Protein AF-A0A382YNC3-F1 (afdb_monomer)

Foldseek 3Di:
DVVQVPDPQHALQAAPFEEEEEEADDDPVVVVVVQVVQVSSNYHYDYHYCVRQVDPHPDDPVVVVVVVVVGGPYYHYDDD

Secondary structure (DSSP, 8-state):
-TGGGT-SS---TTTT-EEEEEESS--HHHHHHHHHHHHHTT-EEEEEEHHHH-BTTTB-HHHHHHHHHTTEEEEEEE--

InterPro domains:
  IPR006132 Aspartate/ornithine carbamoyltransferase, carbamoyl-P binding [PF02729] (11-80)
  IPR036901 Aspartate/ornithine carbamoyltransferase superfamily [G3DSA:3.40.50.1370] (4-80)
  IPR036901 Aspartate/ornithine carbamoyltransferase superfamily [SSF53671] (9-80)

Solvent-accessible surface area (backbone atoms only — not comparable to full-atom values): 4656 Å² total; per-residue (Å²): 114,73,66,55,76,72,43,95,75,45,75,54,84,32,57,92,30,33,29,40,39,39,30,66,58,94,48,71,66,64,49,54,55,50,43,51,50,31,46,59,21,43,21,45,59,42,84,42,51,38,89,78,64,32,70,77,75,76,40,50,63,65,61,53,50,56,57,50,55,78,70,23,80,44,77,47,76,45,73,136

pLDDT: mean 90.24, std 9.55, range [55.84, 98.19]

Structure (mmCIF, N/CA/C/O backbone):
data_AF-A0A382YNC3-F1
#
_entry.id   AF-A0A382YNC3-F1
#
loop_
_atom_site.group_PDB
_atom_site.id
_atom_site.type_symbol
_atom_site.label_atom_id
_atom_site.label_alt_id
_atom_site.label_comp_id
_atom_site.label_asym_id
_atom_site.label_entity_id
_atom_site.label_seq_id
_atom_site.pdbx_PDB_ins_code
_atom_site.Cartn_x
_atom_site.Cartn_y
_atom_site.Cartn_z
_atom_site.occupancy
_atom_site.B_iso_or_equiv
_atom_site.auth_seq_id
_atom_site.auth_comp_id
_atom_site.auth_asym_id
_atom_site.auth_atom_id
_atom_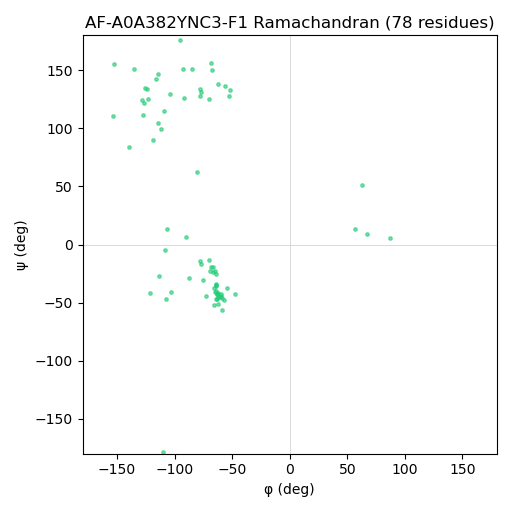site.pdbx_PDB_model_num
ATOM 1 N N . VAL A 1 1 ? 17.060 -8.063 1.985 1.00 55.84 1 VAL A N 1
ATOM 2 C CA . VAL A 1 1 ? 15.963 -7.075 2.199 1.00 55.84 1 VAL A CA 1
ATOM 3 C C . VAL A 1 1 ? 16.526 -5.676 2.405 1.00 55.84 1 VAL A C 1
ATOM 5 O O . VAL A 1 1 ? 16.106 -4.787 1.685 1.00 55.84 1 VAL A O 1
ATOM 8 N N . LEU A 1 2 ? 17.494 -5.476 3.311 1.00 59.91 2 LEU A N 1
ATOM 9 C CA . LEU A 1 2 ? 18.186 -4.183 3.455 1.00 59.91 2 LEU A CA 1
ATOM 10 C C . LEU A 1 2 ? 19.002 -3.793 2.211 1.00 59.91 2 LEU A C 1
ATOM 12 O O . LEU A 1 2 ? 19.027 -2.620 1.863 1.00 59.91 2 LEU A O 1
ATOM 16 N N . ASP A 1 3 ? 19.582 -4.763 1.501 1.00 62.00 3 ASP A N 1
ATOM 17 C CA . ASP A 1 3 ? 20.367 -4.493 0.283 1.00 62.00 3 ASP A CA 1
ATOM 18 C C . ASP A 1 3 ? 19.509 -3.898 -0.845 1.00 62.00 3 ASP A C 1
ATOM 20 O O . ASP A 1 3 ? 19.932 -2.978 -1.534 1.00 62.00 3 ASP A O 1
ATOM 24 N N . LEU A 1 4 ? 18.245 -4.323 -0.952 1.00 62.78 4 LEU A N 1
ATOM 25 C CA . LEU A 1 4 ? 17.286 -3.765 -1.913 1.00 62.78 4 LEU A CA 1
ATOM 26 C C . LEU A 1 4 ? 16.923 -2.305 -1.602 1.00 62.78 4 LEU A C 1
ATOM 28 O O . LEU A 1 4 ? 16.508 -1.577 -2.494 1.00 62.78 4 LEU A O 1
ATOM 32 N N . ALA A 1 5 ? 17.069 -1.863 -0.347 1.00 63.69 5 ALA A N 1
ATOM 33 C CA . ALA A 1 5 ? 16.776 -0.485 0.049 1.00 63.69 5 ALA A CA 1
ATOM 34 C C . ALA A 1 5 ? 17.890 0.503 -0.347 1.00 63.69 5 ALA A C 1
ATOM 36 O O . ALA A 1 5 ? 17.672 1.712 -0.309 1.00 63.69 5 ALA A O 1
ATOM 37 N N . VAL A 1 6 ? 19.074 -0.002 -0.707 1.00 74.25 6 VAL A N 1
ATOM 38 C CA . VAL A 1 6 ? 20.207 0.790 -1.215 1.00 74.25 6 VAL A CA 1
ATOM 39 C C . VAL A 1 6 ? 20.458 0.568 -2.708 1.00 74.25 6 VAL A C 1
ATOM 41 O O . VAL A 1 6 ? 21.294 1.259 -3.291 1.00 74.25 6 VAL A O 1
ATOM 44 N N . GLU A 1 7 ? 19.726 -0.348 -3.347 1.00 76.12 7 GLU A N 1
ATOM 45 C CA . GLU A 1 7 ? 19.776 -0.525 -4.794 1.00 76.12 7 GLU A CA 1
ATOM 46 C C . GLU A 1 7 ? 19.117 0.669 -5.505 1.00 76.12 7 GLU A C 1
ATOM 48 O O . GLU A 1 7 ? 17.951 0.976 -5.254 1.00 76.12 7 GLU A O 1
ATOM 53 N N . PRO A 1 8 ? 19.825 1.343 -6.430 1.00 74.44 8 PRO A N 1
ATOM 54 C CA . PRO A 1 8 ? 19.273 2.492 -7.145 1.00 74.44 8 PRO A CA 1
ATOM 55 C C . PRO A 1 8 ? 18.141 2.107 -8.108 1.00 74.44 8 PRO A C 1
ATOM 57 O O . PRO A 1 8 ? 17.364 2.970 -8.509 1.00 74.44 8 PRO A O 1
ATOM 60 N N . VAL A 1 9 ? 18.058 0.828 -8.491 1.00 84.12 9 VAL A N 1
ATOM 61 C CA . VAL A 1 9 ? 17.029 0.279 -9.380 1.00 84.12 9 VAL A CA 1
ATOM 62 C C . VAL A 1 9 ? 16.600 -1.090 -8.840 1.00 84.12 9 VAL A C 1
ATOM 64 O O . VAL A 1 9 ? 17.143 -2.108 -9.274 1.00 84.12 9 VAL A O 1
ATOM 67 N N . PRO A 1 10 ? 15.671 -1.142 -7.871 1.00 87.00 10 PRO A N 1
ATOM 68 C CA . PRO A 1 10 ? 15.202 -2.411 -7.334 1.00 87.00 10 PRO A CA 1
ATOM 69 C C . PRO A 1 10 ? 14.391 -3.190 -8.389 1.00 87.00 10 PRO A C 1
ATOM 71 O O . PRO A 1 10 ? 13.804 -2.592 -9.304 1.00 87.00 10 PRO A O 1
ATOM 74 N N . PRO A 1 11 ? 14.299 -4.528 -8.269 1.00 91.06 11 PRO A N 1
ATOM 75 C CA . PRO A 1 11 ? 13.432 -5.333 -9.121 1.00 91.06 11 PRO A CA 1
ATOM 76 C C . PRO A 1 11 ? 11.974 -4.856 -9.063 1.00 91.06 11 PRO A C 1
ATOM 78 O O . PRO A 1 11 ? 11.430 -4.609 -7.985 1.00 91.06 11 PRO A O 1
ATOM 81 N N . GLN A 1 12 ? 11.321 -4.775 -10.223 1.00 94.31 12 GLN A N 1
ATOM 82 C CA . GLN A 1 12 ? 9.938 -4.301 -10.358 1.00 94.31 12 GLN A CA 1
ATOM 83 C C . GLN A 1 12 ? 8.923 -5.406 -10.006 1.00 94.31 12 GLN A C 1
ATOM 85 O O . GLN A 1 12 ? 8.169 -5.887 -10.848 1.00 94.31 12 GLN A O 1
ATOM 90 N N . VAL A 1 13 ? 8.936 -5.882 -8.760 1.00 94.62 13 VAL A N 1
ATOM 91 C CA . VAL A 1 13 ? 8.113 -7.033 -8.326 1.00 94.62 13 VAL A CA 1
ATOM 92 C C . VAL A 1 13 ? 6.608 -6.742 -8.263 1.00 94.62 13 VAL A C 1
ATOM 94 O O . VAL A 1 13 ? 5.814 -7.674 -8.136 1.00 94.62 13 VAL A O 1
ATOM 97 N N . LEU A 1 14 ? 6.211 -5.469 -8.334 1.00 96.38 14 LEU A N 1
ATOM 98 C CA . LEU A 1 14 ? 4.817 -5.026 -8.360 1.00 96.38 14 LEU A CA 1
ATOM 99 C C . LEU A 1 14 ? 4.379 -4.538 -9.747 1.00 96.38 14 LEU A C 1
ATOM 101 O O . LEU A 1 14 ? 3.310 -3.942 -9.846 1.00 96.38 14 LEU A O 1
ATOM 105 N N . ASP A 1 15 ? 5.158 -4.798 -10.803 1.00 97.19 15 ASP A N 1
ATOM 106 C CA . ASP A 1 15 ? 4.818 -4.358 -12.158 1.00 97.19 15 ASP A CA 1
ATOM 107 C C . ASP A 1 15 ? 3.396 -4.784 -12.566 1.00 97.19 15 ASP A C 1
ATOM 109 O O . ASP A 1 15 ? 2.987 -5.940 -12.403 1.00 97.19 15 ASP A O 1
ATOM 113 N N . GLY A 1 16 ? 2.612 -3.810 -13.033 1.00 96.25 16 GLY A N 1
ATOM 114 C CA . GLY A 1 16 ? 1.205 -3.984 -13.401 1.00 96.25 16 GLY A CA 1
ATOM 115 C C . GLY A 1 16 ? 0.245 -4.302 -12.243 1.00 96.25 16 GLY A C 1
ATOM 116 O O . GLY A 1 16 ? -0.913 -4.634 -12.503 1.00 96.25 16 GLY A O 1
ATOM 117 N N . ARG A 1 17 ? 0.679 -4.221 -10.976 1.00 97.56 17 ARG A N 1
ATOM 118 C CA . ARG A 1 17 ? -0.144 -4.524 -9.790 1.00 97.56 17 ARG A CA 1
ATOM 119 C C . ARG A 1 17 ? -0.392 -3.292 -8.922 1.00 97.56 17 ARG A C 1
ATOM 121 O O . ARG A 1 17 ? 0.466 -2.428 -8.756 1.00 97.56 17 ARG A O 1
ATOM 128 N N . GLY A 1 18 ? -1.572 -3.241 -8.305 1.00 97.62 18 GLY A N 1
ATOM 129 C CA . GLY A 1 18 ? -1.886 -2.269 -7.257 1.00 97.62 18 GLY A CA 1
ATOM 130 C C . GLY A 1 18 ? -1.429 -2.738 -5.873 1.00 97.62 18 GLY A C 1
ATOM 131 O O . GLY A 1 18 ? -1.430 -3.940 -5.596 1.00 97.62 18 GLY A O 1
ATOM 132 N N . MET A 1 19 ? -1.102 -1.802 -4.982 1.00 98.19 19 MET A N 1
ATOM 133 C CA . MET A 1 19 ? -0.932 -2.056 -3.546 1.00 98.19 19 MET A CA 1
ATOM 134 C C . MET A 1 19 ? -1.860 -1.145 -2.744 1.00 98.19 19 MET A C 1
ATOM 136 O O . MET A 1 19 ? -1.801 0.076 -2.882 1.00 98.19 19 MET A O 1
ATOM 140 N N . ALA A 1 20 ? -2.691 -1.737 -1.887 1.00 97.75 20 ALA A N 1
ATOM 141 C CA . ALA A 1 20 ? -3.527 -0.983 -0.961 1.00 97.75 20 ALA A CA 1
ATOM 142 C C . ALA A 1 20 ? -2.681 -0.487 0.218 1.00 97.75 20 ALA A C 1
ATOM 144 O O . ALA A 1 20 ? -1.942 -1.263 0.824 1.00 97.75 20 ALA A O 1
ATOM 145 N N . LEU A 1 21 ? -2.800 0.794 0.555 1.00 97.38 21 LEU A N 1
ATOM 146 C CA . LEU A 1 21 ? -2.131 1.447 1.675 1.00 97.38 21 LEU A CA 1
ATOM 147 C C . LEU A 1 21 ? -3.191 1.982 2.641 1.00 97.38 21 LEU A C 1
ATOM 149 O O . LEU A 1 21 ? -3.650 3.115 2.504 1.00 97.38 21 LEU A O 1
ATOM 153 N N . LEU A 1 22 ? -3.579 1.156 3.611 1.00 95.12 22 LEU A N 1
ATOM 154 C CA . LEU A 1 22 ? -4.643 1.449 4.568 1.00 95.12 22 LEU A CA 1
ATOM 155 C C . LEU A 1 22 ? -4.096 2.116 5.837 1.00 95.12 22 LEU A C 1
ATOM 157 O O . LEU A 1 22 ? -3.180 1.603 6.481 1.00 95.12 22 LEU A O 1
ATOM 161 N N . PHE A 1 23 ?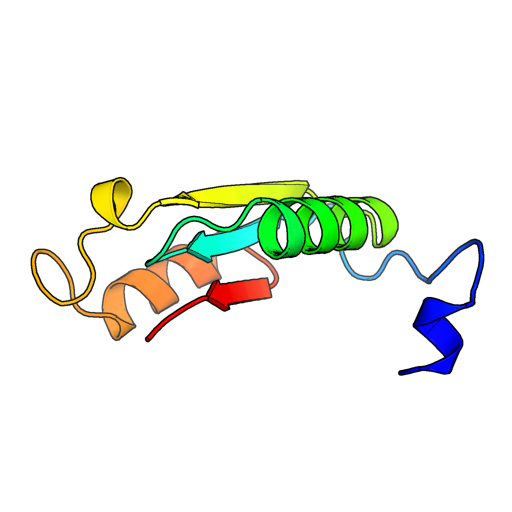 -4.652 3.271 6.204 1.00 94.69 23 PHE A N 1
ATOM 162 C CA . PHE A 1 23 ? -4.193 4.075 7.339 1.00 94.69 23 PHE A CA 1
ATOM 163 C C . PHE A 1 23 ? -5.345 4.410 8.290 1.00 94.69 23 PHE A C 1
ATOM 165 O O . PHE A 1 23 ? -6.193 5.251 7.983 1.00 94.69 23 PHE A O 1
ATOM 172 N N . GLU A 1 24 ? -5.312 3.833 9.494 1.00 91.69 24 GLU A N 1
ATOM 173 C CA . GLU A 1 24 ? -6.237 4.201 10.575 1.00 91.69 24 GLU A CA 1
ATOM 174 C C . GLU A 1 24 ? -5.879 5.548 11.215 1.00 91.69 24 GLU A C 1
ATOM 176 O O . GLU A 1 24 ? -6.744 6.302 11.658 1.00 91.69 24 GLU A O 1
ATOM 181 N N . LYS A 1 25 ? -4.584 5.885 11.227 1.00 89.69 25 LYS A N 1
ATOM 182 C CA . LYS A 1 25 ? -4.072 7.186 11.670 1.00 89.69 25 LYS A CA 1
ATOM 183 C C . LYS A 1 25 ? -3.241 7.849 10.579 1.00 89.69 25 LYS A C 1
ATOM 185 O O . LYS A 1 25 ? -2.326 7.208 10.051 1.00 89.69 25 LYS A O 1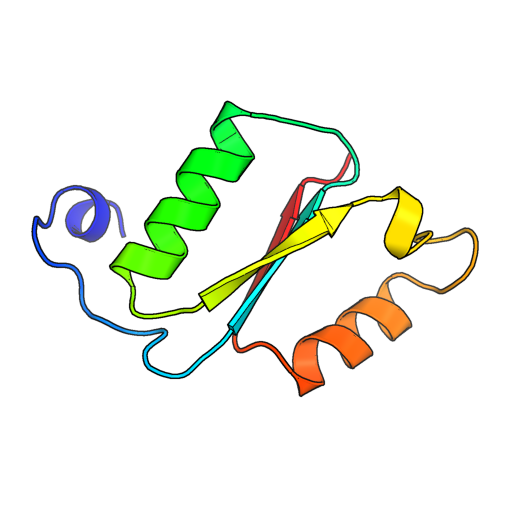
ATOM 190 N N . PRO A 1 26 ? -3.455 9.147 10.303 1.00 88.50 26 PRO A N 1
ATOM 191 C CA . PRO A 1 26 ? -2.695 9.853 9.284 1.00 88.50 26 PRO A CA 1
ATOM 192 C C . PRO A 1 26 ? -1.205 9.890 9.635 1.00 88.50 26 PRO A C 1
ATOM 194 O O . PRO A 1 26 ? -0.806 10.127 10.778 1.00 88.50 26 PRO A O 1
ATOM 197 N N . SER A 1 27 ? -0.355 9.682 8.629 1.00 93.56 27 SER A N 1
ATOM 198 C CA . SER A 1 27 ? 1.083 9.888 8.768 1.00 93.56 27 SER A CA 1
ATOM 199 C C . SER A 1 27 ? 1.746 10.224 7.452 1.00 93.56 27 SER A C 1
ATOM 201 O O . SER A 1 27 ? 1.922 9.363 6.595 1.00 93.56 27 SER A O 1
ATOM 203 N N . ALA A 1 28 ? 2.188 11.475 7.340 1.00 92.75 28 ALA A N 1
ATOM 204 C CA . ALA A 1 28 ? 2.815 11.984 6.130 1.00 92.75 28 ALA A CA 1
ATOM 205 C C . ALA A 1 28 ? 4.071 11.195 5.740 1.00 92.75 28 ALA A C 1
ATOM 207 O O . ALA A 1 28 ? 4.213 10.828 4.580 1.00 92.75 28 ALA A O 1
ATOM 208 N N . ARG A 1 29 ? 4.961 10.903 6.702 1.00 95.44 29 ARG A N 1
ATOM 209 C CA . ARG A 1 29 ? 6.231 10.208 6.430 1.00 95.44 29 ARG A CA 1
ATOM 210 C C . ARG A 1 29 ? 6.008 8.778 5.956 1.00 95.44 29 ARG A C 1
ATOM 212 O O . ARG A 1 29 ? 6.519 8.418 4.907 1.00 95.44 29 ARG A O 1
ATOM 219 N N . THR A 1 30 ? 5.227 7.996 6.704 1.00 94.88 30 THR A N 1
ATOM 220 C CA . THR A 1 30 ? 4.963 6.591 6.364 1.00 94.88 30 THR A CA 1
ATOM 221 C C . THR A 1 30 ? 4.182 6.473 5.060 1.00 94.88 30 THR A C 1
ATOM 223 O O . THR A 1 30 ? 4.525 5.636 4.234 1.00 94.88 30 THR A O 1
ATOM 226 N N . ARG A 1 31 ? 3.184 7.342 4.844 1.00 95.56 31 ARG A N 1
ATOM 227 C CA . ARG A 1 31 ? 2.434 7.396 3.586 1.00 95.56 31 ARG A CA 1
ATOM 228 C C . ARG A 1 31 ? 3.364 7.667 2.406 1.00 95.56 31 ARG A C 1
ATOM 230 O O . ARG A 1 31 ? 3.429 6.843 1.507 1.00 95.56 31 ARG A O 1
ATOM 237 N N . ASN A 1 32 ? 4.124 8.766 2.439 1.00 96.44 32 ASN A N 1
ATOM 238 C CA . ASN A 1 32 ? 5.023 9.117 1.335 1.00 96.44 32 ASN A CA 1
ATOM 239 C C . ASN A 1 32 ? 6.069 8.029 1.077 1.00 96.44 32 ASN A C 1
ATOM 241 O O . ASN A 1 32 ? 6.304 7.671 -0.070 1.00 96.44 32 ASN A O 1
ATOM 245 N N . SER A 1 33 ? 6.689 7.481 2.130 1.00 95.19 33 SER A N 1
ATOM 246 C CA . SER A 1 33 ? 7.708 6.443 1.953 1.00 95.19 33 SER A CA 1
ATOM 247 C C . SER A 1 33 ? 7.132 5.174 1.331 1.00 95.19 33 SER A C 1
ATOM 249 O O . SER A 1 33 ? 7.779 4.568 0.485 1.00 95.19 33 SER A O 1
ATOM 251 N N . MET A 1 34 ? 5.924 4.771 1.736 1.00 95.75 34 MET A N 1
ATOM 252 C CA . MET A 1 34 ? 5.271 3.581 1.192 1.00 95.75 34 MET A CA 1
ATOM 253 C C . MET A 1 34 ? 4.778 3.806 -0.237 1.00 95.75 34 MET A C 1
ATOM 255 O O . MET A 1 34 ? 5.028 2.957 -1.083 1.00 95.75 34 MET A O 1
ATOM 259 N N . GLU A 1 35 ? 4.145 4.946 -0.532 1.00 97.00 35 GLU A N 1
ATOM 260 C CA . GLU A 1 35 ? 3.721 5.281 -1.899 1.00 97.00 35 GLU A CA 1
ATOM 261 C C . GLU A 1 35 ? 4.916 5.268 -2.860 1.00 97.00 35 GLU A C 1
ATOM 263 O O . GLU A 1 35 ? 4.866 4.607 -3.898 1.00 97.00 35 GLU A O 1
ATOM 268 N N . MET A 1 36 ? 6.027 5.911 -2.481 1.00 95.56 36 MET A N 1
ATOM 269 C CA . MET A 1 36 ? 7.235 5.921 -3.306 1.00 95.56 36 MET A CA 1
ATOM 270 C C . MET A 1 36 ? 7.871 4.539 -3.444 1.00 95.56 36 MET A C 1
ATOM 272 O O . MET A 1 36 ? 8.340 4.212 -4.530 1.00 95.56 36 MET A O 1
ATOM 276 N N . ALA A 1 37 ? 7.860 3.711 -2.395 1.00 93.88 37 ALA A N 1
ATOM 277 C CA . ALA A 1 37 ? 8.350 2.338 -2.485 1.00 93.88 37 ALA A CA 1
ATOM 278 C C . ALA A 1 37 ? 7.524 1.508 -3.481 1.00 93.88 37 ALA A C 1
ATOM 280 O O . ALA A 1 37 ? 8.093 0.781 -4.287 1.00 93.88 37 ALA A O 1
ATOM 281 N N . VAL A 1 38 ? 6.194 1.646 -3.484 1.00 96.50 38 VAL A N 1
ATOM 282 C CA . VAL A 1 38 ? 5.329 0.946 -4.449 1.00 96.50 38 VAL A CA 1
ATOM 283 C C . VAL A 1 38 ? 5.644 1.374 -5.880 1.00 96.50 38 VAL A C 1
ATOM 285 O O . VAL A 1 38 ? 5.814 0.512 -6.739 1.00 96.50 38 VAL A O 1
ATOM 288 N N . VAL A 1 39 ? 5.792 2.682 -6.118 1.00 95.88 39 VAL A N 1
ATOM 289 C CA . VAL A 1 39 ? 6.185 3.221 -7.431 1.00 95.88 39 VAL A CA 1
ATOM 290 C C . VAL A 1 39 ? 7.554 2.691 -7.858 1.00 95.88 39 VAL A C 1
ATOM 292 O O . VAL A 1 39 ? 7.720 2.260 -8.993 1.00 95.88 39 VAL A O 1
ATOM 295 N N . GLN A 1 40 ? 8.533 2.677 -6.950 1.00 93.62 40 GLN A N 1
ATOM 296 C CA . GLN A 1 40 ? 9.873 2.151 -7.222 1.00 93.62 40 GLN A CA 1
ATOM 297 C C . GLN A 1 40 ? 9.884 0.653 -7.518 1.00 93.62 40 GLN A C 1
ATOM 299 O O . GLN A 1 40 ? 10.796 0.200 -8.196 1.00 93.62 40 GLN A O 1
ATOM 304 N N . LEU A 1 41 ? 8.903 -0.108 -7.031 1.00 94.62 41 LEU A N 1
ATOM 305 C CA . LEU A 1 41 ? 8.731 -1.532 -7.326 1.00 94.62 41 LEU A CA 1
ATOM 306 C C . LEU A 1 41 ? 7.842 -1.782 -8.560 1.00 94.62 41 LEU A C 1
ATOM 308 O O . LEU A 1 41 ? 7.524 -2.939 -8.839 1.00 94.62 41 LEU A O 1
ATOM 312 N N . GLY A 1 42 ? 7.437 -0.734 -9.285 1.00 95.62 42 GLY A N 1
ATOM 313 C CA . GLY A 1 42 ? 6.663 -0.820 -10.532 1.00 95.62 42 GLY A CA 1
ATOM 314 C C . GLY A 1 42 ? 5.148 -0.883 -10.344 1.00 95.62 42 GLY A C 1
ATOM 315 O O . GLY A 1 42 ? 4.411 -1.071 -11.308 1.00 95.62 42 GLY A O 1
ATOM 316 N N . GLY A 1 43 ? 4.668 -0.738 -9.109 1.00 96.88 43 GLY A N 1
ATOM 317 C CA . GLY A 1 43 ? 3.253 -0.843 -8.778 1.00 96.88 43 GLY A CA 1
ATOM 318 C C . GLY A 1 43 ? 2.518 0.494 -8.735 1.00 96.88 43 GLY A C 1
ATOM 319 O O . GLY A 1 43 ? 3.103 1.576 -8.812 1.00 96.88 43 GLY A O 1
ATOM 320 N N . HIS A 1 44 ? 1.205 0.410 -8.522 1.00 98.12 44 HIS A N 1
ATOM 321 C CA . HIS A 1 44 ? 0.339 1.565 -8.289 1.00 98.12 44 HIS A CA 1
ATOM 322 C C . HIS A 1 44 ? -0.134 1.620 -6.824 1.00 98.12 44 HIS A C 1
ATOM 324 O O . HIS A 1 44 ? -0.863 0.721 -6.391 1.00 98.12 44 HIS A O 1
ATOM 330 N N . PRO A 1 45 ? 0.254 2.636 -6.030 1.00 98.00 45 PRO A N 1
ATOM 331 C CA . PRO A 1 45 ? -0.221 2.758 -4.657 1.00 98.00 45 PRO A CA 1
ATOM 332 C C . PRO A 1 45 ? -1.649 3.317 -4.602 1.00 98.00 45 PRO A C 1
ATOM 334 O O . PRO A 1 45 ? -1.948 4.338 -5.214 1.00 98.00 45 PRO A O 1
ATOM 337 N N . MET A 1 46 ? -2.508 2.688 -3.802 1.00 97.25 46 MET A N 1
ATOM 338 C CA . MET A 1 46 ? -3.871 3.140 -3.507 1.00 97.25 46 MET A CA 1
ATOM 339 C C . MET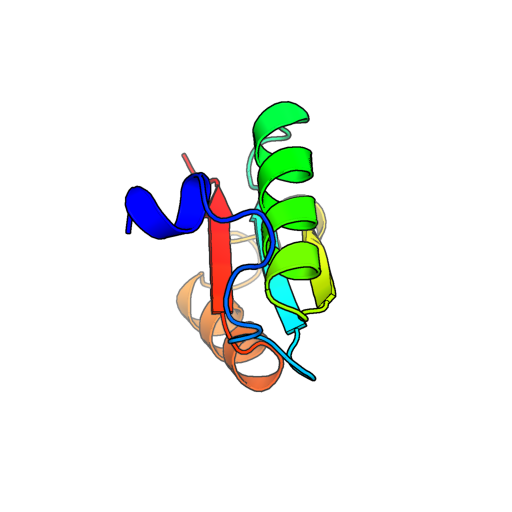 A 1 46 ? -3.966 3.502 -2.027 1.00 97.25 46 MET A C 1
ATOM 341 O O . MET A 1 46 ? -3.989 2.621 -1.169 1.00 97.25 46 MET A O 1
ATOM 345 N N . TYR A 1 47 ? -3.987 4.797 -1.715 1.00 96.12 47 TYR A N 1
ATOM 346 C CA . TYR A 1 47 ? -4.128 5.276 -0.339 1.00 96.12 47 TYR A CA 1
ATOM 347 C C . TYR A 1 47 ? -5.585 5.193 0.119 1.00 96.12 47 TYR A C 1
ATOM 349 O O . TYR A 1 47 ? -6.468 5.720 -0.550 1.00 96.12 47 TYR A O 1
ATOM 357 N N . ILE A 1 48 ? -5.809 4.551 1.266 1.00 94.88 48 ILE A N 1
ATOM 358 C CA . ILE A 1 48 ? -7.133 4.299 1.83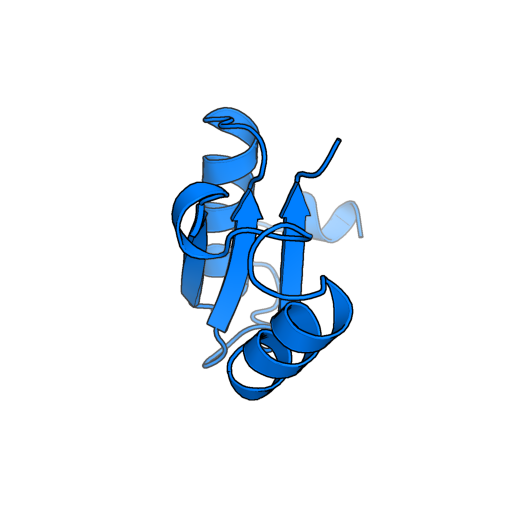3 1.00 94.88 48 ILE A CA 1
ATOM 359 C C . ILE A 1 48 ? -7.152 4.789 3.280 1.00 94.88 48 ILE A C 1
ATOM 361 O O . ILE A 1 48 ? -6.330 4.393 4.111 1.00 94.88 48 ILE A O 1
ATOM 365 N N . GLN A 1 49 ? -8.101 5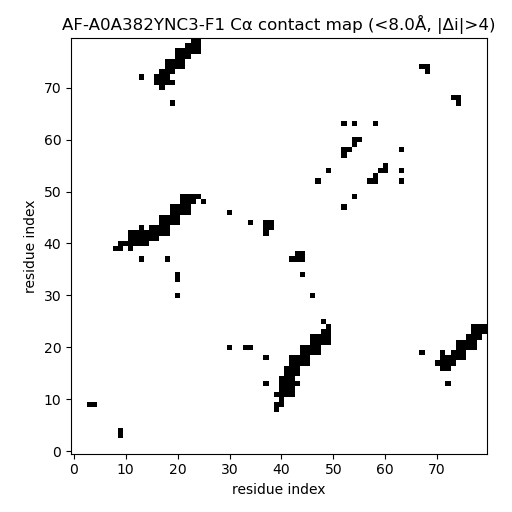.660 3.594 1.00 92.00 49 GLN A N 1
ATOM 366 C CA . GLN A 1 49 ? -8.271 6.255 4.912 1.00 92.00 49 GLN A CA 1
ATOM 367 C C . GLN A 1 49 ? -9.255 5.455 5.762 1.00 92.00 49 GLN A C 1
ATOM 369 O O . GLN A 1 49 ? -10.228 4.896 5.261 1.00 92.00 49 GLN A O 1
ATOM 374 N N . ALA A 1 50 ? -9.057 5.494 7.080 1.00 86.00 50 ALA A N 1
ATOM 375 C CA . ALA A 1 50 ? -9.964 4.892 8.060 1.00 86.00 50 ALA A CA 1
ATOM 376 C C . ALA A 1 50 ? -11.445 5.234 7.804 1.00 86.00 50 ALA A C 1
ATOM 378 O O . ALA A 1 50 ? -12.315 4.369 7.881 1.00 86.00 50 ALA A O 1
ATOM 379 N N . SER A 1 51 ? -11.720 6.498 7.463 1.00 86.44 51 SER A N 1
ATOM 380 C CA . SER A 1 51 ? -13.069 7.016 7.218 1.00 86.44 51 SER A CA 1
ATOM 381 C C . SER A 1 51 ? -13.753 6.434 5.980 1.00 86.44 51 SER A C 1
ATOM 383 O O . SER A 1 51 ? -14.967 6.556 5.861 1.00 86.44 51 SER A O 1
ATOM 385 N N . GLU A 1 52 ? -12.999 5.853 5.046 1.00 86.19 52 GLU A N 1
ATOM 386 C CA . GLU A 1 52 ? -13.533 5.294 3.796 1.00 86.19 52 GLU A CA 1
ATOM 387 C C . GLU A 1 52 ? -13.972 3.835 3.961 1.00 86.19 52 GLU A C 1
ATOM 389 O O . GLU A 1 52 ? -14.892 3.391 3.281 1.00 86.19 52 GLU A O 1
ATOM 394 N N . VAL A 1 53 ? -13.338 3.107 4.883 1.00 82.94 53 VAL A N 1
ATOM 395 C CA . VAL A 1 53 ? -13.542 1.666 5.079 1.00 82.94 53 VAL A CA 1
ATOM 396 C C . VAL A 1 53 ? -14.408 1.377 6.303 1.00 82.94 53 VAL A C 1
ATOM 398 O O . VAL A 1 53 ? -15.279 0.516 6.251 1.00 82.94 53 VAL A O 1
ATOM 401 N N . GLY A 1 54 ? -14.196 2.105 7.406 1.00 80.25 54 GLY A N 1
ATOM 402 C CA . GLY A 1 54 ? -14.911 1.846 8.657 1.00 80.25 54 GLY A CA 1
ATOM 403 C C . GLY A 1 54 ? -14.620 0.454 9.228 1.00 80.25 54 GLY A C 1
ATOM 404 O O . GLY A 1 54 ? -15.557 -0.284 9.541 1.00 80.25 54 GLY A O 1
ATOM 405 N N . LEU A 1 55 ? -13.336 0.102 9.366 1.00 82.94 55 LEU A N 1
ATOM 406 C CA . LEU A 1 55 ? -12.908 -1.159 9.984 1.00 82.94 55 LEU A CA 1
ATOM 407 C C . LEU A 1 55 ? -13.560 -1.341 11.361 1.00 82.94 55 LEU A C 1
ATOM 409 O O . LEU A 1 55 ? -13.616 -0.397 12.152 1.00 82.94 55 LEU A O 1
ATOM 413 N N . ASP A 1 56 ? -14.106 -2.533 11.602 1.00 78.38 56 ASP A N 1
ATOM 414 C CA . ASP A 1 56 ? -14.760 -2.967 12.847 1.00 78.38 56 ASP A CA 1
ATOM 415 C C . ASP A 1 56 ? -15.936 -2.090 13.320 1.00 78.38 56 ASP A C 1
ATOM 417 O O . ASP A 1 56 ? -16.432 -2.226 14.439 1.00 78.38 56 ASP A O 1
ATOM 421 N N . THR A 1 57 ? -16.430 -1.208 12.448 1.00 83.69 57 THR A N 1
ATOM 422 C CA . THR A 1 57 ? -17.629 -0.389 12.687 1.00 83.69 57 THR A CA 1
ATOM 423 C C . THR A 1 57 ? -18.699 -0.639 11.635 1.00 83.69 57 THR A C 1
ATOM 425 O O . THR A 1 57 ? -19.876 -0.750 11.975 1.00 83.69 57 THR A O 1
ATOM 428 N N . ARG A 1 58 ? -18.302 -0.754 10.364 1.00 83.94 58 ARG A N 1
ATOM 429 C CA . ARG A 1 58 ? -19.189 -1.045 9.233 1.00 83.94 58 ARG A CA 1
ATOM 430 C C . ARG A 1 58 ? -19.004 -2.466 8.713 1.00 83.94 58 ARG A C 1
ATOM 432 O O . ARG A 1 58 ? -19.992 -3.156 8.486 1.00 83.94 58 ARG A O 1
ATOM 439 N N . GLU A 1 59 ? -17.754 -2.875 8.529 1.00 86.00 59 GLU A N 1
ATOM 440 C CA . GLU A 1 59 ? -17.360 -4.180 7.995 1.00 86.00 59 GLU A CA 1
ATOM 441 C C . GLU A 1 59 ? -16.227 -4.761 8.845 1.00 86.00 59 GLU A C 1
ATOM 443 O O . GLU A 1 59 ? -15.445 -4.016 9.448 1.00 86.00 59 GLU A O 1
ATOM 448 N N . SER A 1 60 ? -16.153 -6.092 8.917 1.00 91.62 60 SER A N 1
ATOM 449 C CA . SER A 1 60 ? -15.074 -6.763 9.639 1.00 91.62 60 SER A CA 1
ATOM 450 C C . SER A 1 60 ? -13.737 -6.536 8.928 1.00 91.62 60 SER A C 1
ATOM 452 O O . SER A 1 60 ? -13.682 -6.407 7.701 1.00 91.62 60 SER A O 1
ATOM 454 N N . VAL A 1 61 ? -12.633 -6.526 9.681 1.00 91.00 61 VAL A N 1
ATOM 455 C CA . VAL A 1 61 ? -11.284 -6.483 9.085 1.00 91.00 61 VAL A CA 1
ATOM 456 C C . VAL A 1 61 ? -11.073 -7.616 8.072 1.00 91.00 61 VAL A C 1
ATOM 458 O O . VAL A 1 61 ? -10.432 -7.403 7.040 1.00 91.00 61 VAL A O 1
ATOM 461 N N . GLU A 1 62 ? -11.618 -8.806 8.339 1.00 93.56 62 GLU A N 1
ATOM 462 C CA . GLU A 1 62 ? -11.526 -9.966 7.448 1.00 93.56 62 GLU A CA 1
ATOM 463 C C . GLU A 1 62 ? -12.205 -9.706 6.096 1.00 93.56 62 GLU A C 1
ATOM 465 O O . GLU A 1 62 ? -11.568 -9.868 5.054 1.00 93.56 62 GLU A O 1
ATOM 470 N N . ASP A 1 63 ? -13.454 -9.232 6.096 1.00 93.75 63 ASP A N 1
ATOM 471 C CA . ASP A 1 63 ? -14.217 -8.974 4.867 1.00 93.75 63 ASP A CA 1
ATOM 472 C C . ASP A 1 63 ? -13.567 -7.885 4.010 1.00 93.75 63 ASP A C 1
ATOM 474 O O . ASP A 1 63 ? -13.424 -8.030 2.788 1.00 93.75 63 ASP A O 1
ATOM 478 N N . VAL A 1 64 ? -13.098 -6.814 4.654 1.00 92.81 64 VAL A N 1
ATOM 479 C CA . VAL A 1 64 ? -12.378 -5.738 3.969 1.00 92.81 64 VAL A CA 1
ATOM 480 C C . VAL A 1 64 ? -11.082 -6.263 3.362 1.00 92.81 64 VAL A C 1
ATOM 482 O O . VAL A 1 64 ? -10.789 -5.984 2.199 1.00 92.81 64 VAL A O 1
ATOM 485 N N . THR A 1 65 ? -10.298 -7.032 4.119 1.00 93.19 65 THR A N 1
ATOM 486 C CA . THR A 1 65 ? -9.015 -7.566 3.638 1.00 93.19 65 THR A CA 1
ATOM 487 C C . THR A 1 65 ? -9.226 -8.513 2.460 1.00 93.19 65 THR A C 1
ATOM 489 O O . THR A 1 65 ? -8.520 -8.399 1.457 1.00 93.19 65 THR A O 1
ATOM 492 N N . ASN A 1 66 ? -10.236 -9.385 2.537 1.00 95.38 66 ASN A N 1
ATOM 493 C CA . ASN A 1 66 ? -10.621 -10.277 1.445 1.00 95.38 66 ASN A CA 1
ATOM 494 C C . ASN A 1 66 ? -11.023 -9.490 0.193 1.00 95.38 66 ASN A C 1
ATOM 496 O O . ASN A 1 66 ? -10.582 -9.810 -0.910 1.00 95.38 66 ASN A O 1
ATOM 500 N N . THR A 1 67 ? -11.791 -8.414 0.362 1.00 94.12 67 THR A N 1
ATOM 501 C CA . THR A 1 67 ? -12.182 -7.538 -0.747 1.00 94.12 67 THR A CA 1
ATOM 502 C C . THR A 1 67 ? -10.970 -6.852 -1.376 1.00 94.12 67 THR A C 1
ATOM 504 O O . THR A 1 67 ? -10.815 -6.866 -2.596 1.00 94.12 67 THR A O 1
ATOM 507 N N . LEU A 1 68 ? -10.067 -6.286 -0.571 1.00 95.38 68 LEU A N 1
ATOM 508 C CA . LEU A 1 68 ? -8.862 -5.621 -1.074 1.00 95.38 68 LEU A CA 1
ATOM 509 C C . LEU A 1 68 ? -7.915 -6.593 -1.790 1.00 95.38 68 LEU A C 1
ATOM 511 O O . LEU A 1 68 ? -7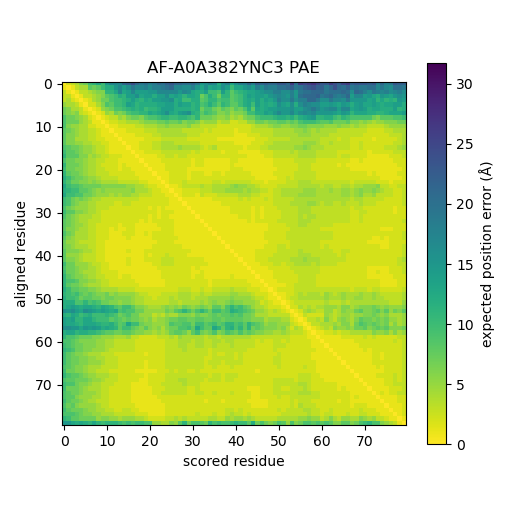.314 -6.207 -2.797 1.00 95.38 68 LEU A O 1
ATOM 515 N N . ALA A 1 69 ? -7.811 -7.839 -1.324 1.00 95.88 69 ALA A N 1
ATOM 516 C CA . ALA A 1 69 ? -6.970 -8.873 -1.925 1.00 95.88 69 ALA A CA 1
ATOM 517 C C . ALA A 1 69 ? -7.420 -9.284 -3.341 1.00 95.88 69 ALA A C 1
ATOM 519 O O . ALA A 1 69 ? -6.599 -9.739 -4.134 1.00 95.88 69 ALA A O 1
ATOM 520 N N . CYS A 1 70 ? -8.692 -9.071 -3.698 1.00 96.75 70 CYS A N 1
ATOM 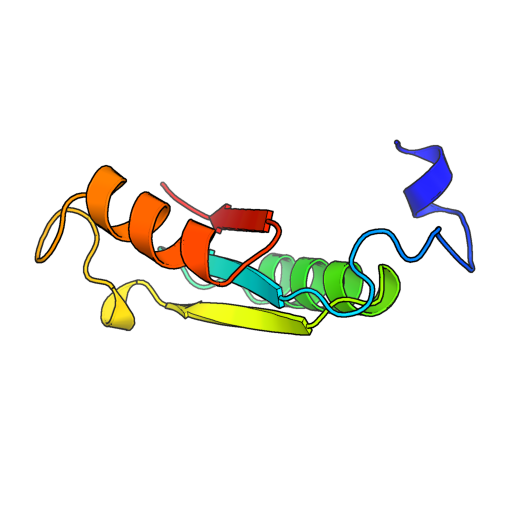521 C CA . CYS A 1 70 ? -9.188 -9.307 -5.058 1.00 96.75 70 CYS A CA 1
ATOM 522 C C . CYS A 1 70 ? -8.635 -8.309 -6.090 1.00 96.75 70 CYS A C 1
ATOM 524 O O . CYS A 1 70 ? -8.634 -8.606 -7.284 1.00 96.75 70 CYS A O 1
ATOM 526 N N . PHE A 1 71 ? -8.185 -7.131 -5.649 1.00 95.56 71 PHE A N 1
ATOM 527 C CA . PHE A 1 71 ? -7.745 -6.045 -6.534 1.00 95.56 71 PHE A CA 1
ATOM 528 C C . PHE A 1 71 ? -6.247 -5.745 -6.434 1.00 95.56 71 PHE A C 1
ATOM 530 O O . PHE A 1 71 ? -5.655 -5.244 -7.390 1.00 95.56 71 PHE A O 1
ATOM 537 N N . HIS A 1 72 ? -5.626 -6.029 -5.288 1.00 97.56 72 HIS A N 1
ATOM 538 C CA . HIS A 1 72 ? -4.259 -5.613 -4.989 1.00 97.56 72 HIS A CA 1
ATOM 539 C C . HIS A 1 72 ? -3.331 -6.817 -4.823 1.00 97.56 72 HIS A C 1
ATOM 541 O O . HIS A 1 72 ? -3.690 -7.826 -4.226 1.00 97.56 72 HIS A O 1
ATOM 547 N N . GLY A 1 73 ? -2.094 -6.685 -5.304 1.00 96.50 73 GLY A N 1
ATOM 548 C CA . GLY A 1 73 ? -1.054 -7.699 -5.116 1.00 96.50 73 GLY A CA 1
ATOM 549 C C . GLY A 1 73 ? -0.434 -7.690 -3.716 1.00 96.50 73 GLY A C 1
ATOM 550 O O . GLY A 1 73 ? 0.231 -8.653 -3.342 1.00 96.50 73 GLY A O 1
ATOM 551 N N . ALA A 1 74 ? -0.629 -6.607 -2.961 1.00 96.75 74 ALA A N 1
ATOM 552 C CA . ALA A 1 74 ? -0.164 -6.448 -1.590 1.00 96.75 74 ALA A CA 1
ATOM 553 C C . ALA A 1 74 ? -1.064 -5.469 -0.820 1.00 96.75 74 ALA A C 1
ATOM 555 O O . ALA A 1 74 ? -1.688 -4.581 -1.409 1.00 96.75 74 ALA A O 1
ATOM 556 N N . ILE A 1 75 ? -1.082 -5.610 0.505 1.00 96.62 75 ILE A N 1
ATOM 557 C CA . ILE A 1 75 ? -1.766 -4.701 1.427 1.00 96.62 75 ILE A CA 1
ATOM 558 C C . ILE A 1 75 ? -0.746 -4.251 2.475 1.00 96.62 75 ILE A C 1
ATOM 560 O O . ILE A 1 75 ? -0.151 -5.072 3.171 1.00 96.62 75 ILE A O 1
ATOM 564 N N . GLY A 1 76 ? -0.527 -2.944 2.571 1.00 95.88 76 GLY A N 1
ATOM 565 C CA . GLY A 1 76 ? 0.199 -2.305 3.661 1.00 95.88 76 GLY A CA 1
ATOM 566 C C . GLY A 1 76 ? -0.794 -1.630 4.594 1.00 95.88 76 GLY A C 1
ATOM 567 O O . GLY A 1 76 ? -1.641 -0.866 4.135 1.00 95.88 76 GLY A O 1
ATOM 568 N N . ALA A 1 77 ? -0.688 -1.893 5.893 1.00 93.94 77 ALA A N 1
ATOM 569 C CA . ALA A 1 77 ? -1.590 -1.327 6.885 1.00 93.94 77 ALA A CA 1
ATOM 570 C C . ALA A 1 77 ? -0.813 -0.600 7.987 1.00 93.94 77 ALA A C 1
ATOM 572 O O . ALA A 1 77 ? 0.170 -1.111 8.526 1.00 93.94 77 ALA A O 1
ATOM 573 N N . ARG A 1 78 ? -1.278 0.600 8.334 1.00 92.50 78 ARG A N 1
ATOM 574 C CA . ARG A 1 78 ? -0.874 1.334 9.532 1.00 92.50 78 ARG A CA 1
ATOM 575 C C . ARG A 1 78 ? -2.064 1.395 10.483 1.00 92.50 78 ARG A C 1
ATOM 577 O O . ARG A 1 78 ? -2.938 2.252 10.326 1.00 92.50 78 ARG A O 1
ATOM 584 N N . VAL A 1 79 ? -2.034 0.504 11.463 1.00 89.25 79 VAL A N 1
ATOM 585 C CA . VAL A 1 79 ? -3.074 0.304 12.481 1.00 89.25 79 VAL A CA 1
ATOM 586 C C . VAL A 1 79 ? -2.601 0.761 13.871 1.00 89.25 79 VAL A C 1
ATOM 588 O O . VAL A 1 79 ? -1.504 1.325 13.984 1.00 89.25 79 VAL A O 1
ATOM 591 N N . PHE A 1 80 ? -3.445 0.602 14.895 1.00 80.94 80 PHE A N 1
ATOM 592 C CA . PHE A 1 80 ? -3.136 0.919 16.302 1.00 80.94 80 PHE A CA 1
ATOM 593 C C . PHE A 1 80 ? -2.115 -0.017 16.955 1.00 80.94 80 PHE A C 1
ATOM 595 O O . PHE A 1 80 ? -2.066 -1.213 16.596 1.00 80.94 80 PHE A O 1
#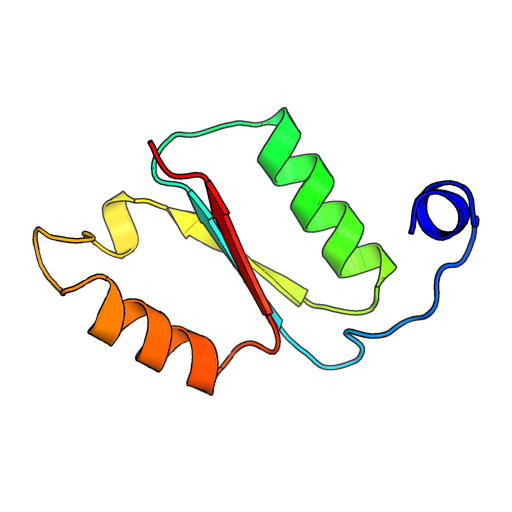

Organism: NCBI:txid408172

Sequence (80 aa):
VLDLAVEPVPPQVLDGRGMALLFEKPSARTRNSMEMAVVQLGGHPMYIQASEVGLDTRESVEDVTNTLACFHGAIGARVF

Radius of gyration: 13.48 Å; Cα contacts (8 Å, |Δi|>4): 114; chains: 1; bounding box: 40×22×30 Å

Nearest PDB structures (foldseek):
  3sds-assembly3_C  TM=8.806E-01  e=2.412E-05  Coccidioides immitis RS
  4a8p-assembly1_B  TM=8.985E-01  e=6.894E-05  Enterococcus faecalis
  4oh7-assembly2_B  TM=8.394E-01  e=9.572E-05  Brucella melitensis ATCC 23457
  4jhx-assembly1_B  TM=9.224E-01  e=2.247E-04  Vibrio vulnificus CMCP6
  4oh7-assembly1_A  TM=8.310E-01  e=2.736E-04  Brucella melitensis ATCC 23457

Mean predicted aligned error: 4.33 Å